Protein AF-A0A3P6C620-F1 (afdb_monomer_lite)

pLDDT: mean 95.73, std 4.93, range [70.44, 98.5]

Sequence (43 aa):
IIGGLQLEDNLIEIDLAKNTLGFSSTLLGRQTNCANFNFTSTA

Structure (mmCIF, N/CA/C/O backbone):
data_AF-A0A3P6C620-F1
#
_entry.id   AF-A0A3P6C620-F1
#
loop_
_atom_site.group_PDB
_atom_site.id
_atom_site.type_symbol
_atom_site.label_atom_id
_atom_site.label_alt_id
_atom_site.label_comp_id
_atom_site.label_asym_id
_atom_site.label_entity_id
_atom_site.label_seq_id
_atom_site.pdbx_PDB_ins_code
_atom_site.Cartn_x
_atom_site.Cartn_y
_atom_site.Cartn_z
_atom_site.occupancy
_atom_site.B_iso_or_equiv
_atom_site.auth_seq_id
_atom_site.auth_comp_id
_atom_site.auth_asym_id
_atom_site.auth_atom_id
_atom_site.pdbx_PDB_model_num
ATOM 1 N N . ILE A 1 1 ? -15.655 -1.063 -11.392 1.00 89.75 1 ILE A N 1
ATOM 2 C CA . ILE A 1 1 ? -14.610 -0.184 -10.812 1.00 89.75 1 ILE A CA 1
ATOM 3 C C . ILE A 1 1 ? -14.096 -0.872 -9.556 1.00 89.75 1 ILE A C 1
ATOM 5 O O . ILE A 1 1 ? -14.924 -1.307 -8.764 1.00 89.75 1 ILE A O 1
ATOM 9 N N . ILE A 1 2 ? -12.778 -1.024 -9.413 1.00 92.81 2 ILE A N 1
ATOM 10 C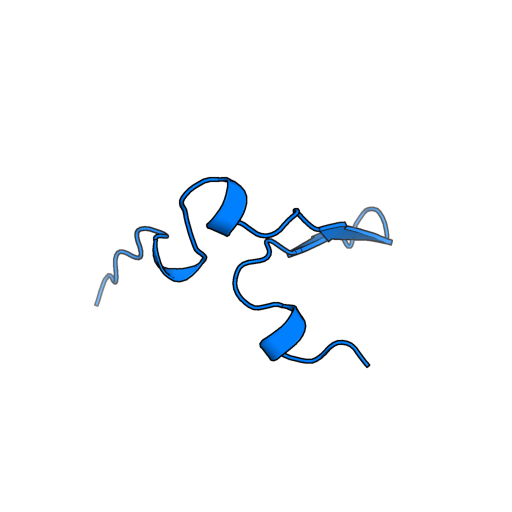 CA . ILE A 1 2 ? -12.139 -1.442 -8.156 1.00 92.81 2 ILE A CA 1
ATOM 11 C C . ILE A 1 2 ? -11.922 -0.158 -7.344 1.00 92.81 2 ILE A C 1
ATOM 13 O O . ILE A 1 2 ? -11.303 0.774 -7.854 1.00 92.81 2 ILE A O 1
ATOM 17 N N . GLY A 1 3 ? -12.497 -0.065 -6.147 1.00 96.94 3 GLY A N 1
ATOM 18 C CA . GLY A 1 3 ? -12.368 1.091 -5.257 1.00 96.94 3 GLY A CA 1
ATOM 19 C C . GLY A 1 3 ? -11.382 0.835 -4.119 1.00 96.94 3 GLY A C 1
ATOM 20 O O . GLY A 1 3 ? -10.820 -0.251 -4.012 1.00 96.94 3 GLY A O 1
ATOM 21 N N . GLY A 1 4 ? -11.198 1.835 -3.250 1.00 96.75 4 GLY A N 1
ATOM 22 C CA . GLY A 1 4 ? -10.274 1.742 -2.112 1.00 96.75 4 GLY A CA 1
ATOM 23 C C . GLY A 1 4 ? -10.575 0.553 -1.198 1.00 96.75 4 GLY A C 1
ATOM 24 O O . GLY A 1 4 ? -9.671 -0.218 -0.903 1.00 96.75 4 GLY A O 1
ATOM 25 N N . LEU A 1 5 ? -11.854 0.330 -0.873 1.00 97.31 5 LEU A N 1
ATOM 26 C CA . LEU A 1 5 ? -12.287 -0.781 -0.019 1.00 97.31 5 LEU A CA 1
ATOM 27 C C . LEU A 1 5 ? -11.874 -2.156 -0.569 1.00 97.31 5 LEU A C 1
ATOM 29 O O . LEU A 1 5 ? -11.513 -3.046 0.187 1.00 97.31 5 LEU A O 1
ATOM 33 N N . GLN A 1 6 ? -11.911 -2.348 -1.890 1.00 96.12 6 GLN A N 1
ATOM 34 C CA . GLN A 1 6 ? -11.491 -3.609 -2.507 1.00 96.12 6 GLN A CA 1
ATOM 35 C C . GLN A 1 6 ? -9.967 -3.814 -2.489 1.00 96.12 6 GLN A C 1
ATOM 37 O O . GLN A 1 6 ? -9.514 -4.933 -2.718 1.00 96.12 6 GLN A O 1
ATOM 42 N N . LEU A 1 7 ? -9.186 -2.753 -2.265 1.00 97.06 7 LEU A N 1
ATOM 43 C CA . LEU A 1 7 ? -7.722 -2.785 -2.223 1.00 97.06 7 LEU A CA 1
ATOM 44 C C . LEU A 1 7 ? -7.165 -2.867 -0.796 1.00 97.06 7 LEU A C 1
ATOM 46 O O . LEU A 1 7 ? -5.987 -3.178 -0.629 1.00 97.06 7 LEU A O 1
ATOM 50 N N . GLU A 1 8 ? -7.987 -2.608 0.222 1.00 97.81 8 GLU A N 1
ATOM 51 C CA . GLU A 1 8 ? -7.594 -2.741 1.626 1.00 97.81 8 GLU A CA 1
ATOM 52 C C . GLU A 1 8 ? -7.061 -4.154 1.909 1.00 97.81 8 GLU A C 1
ATOM 54 O O . GLU A 1 8 ? -7.601 -5.153 1.431 1.00 97.81 8 GLU A O 1
ATOM 59 N N . ASP A 1 9 ? -5.950 -4.227 2.645 1.00 98.00 9 ASP A N 1
ATOM 60 C CA . ASP A 1 9 ? -5.256 -5.465 3.024 1.00 98.00 9 ASP A CA 1
ATOM 61 C C . ASP A 1 9 ? -4.919 -6.429 1.873 1.00 98.00 9 ASP A C 1
ATOM 63 O O . ASP A 1 9 ? -4.791 -7.641 2.076 1.00 98.00 9 ASP A O 1
ATOM 67 N N . ASN A 1 10 ? -4.720 -5.897 0.666 1.00 97.62 10 ASN A N 1
ATOM 68 C CA . ASN A 1 10 ? -4.150 -6.611 -0.472 1.00 97.62 10 ASN A CA 1
ATOM 69 C C . ASN A 1 10 ? -2.871 -5.904 -0.933 1.00 97.62 10 ASN A C 1
ATOM 71 O O . ASN A 1 10 ? -2.824 -4.680 -1.040 1.00 97.62 10 ASN A O 1
ATOM 75 N N . LEU A 1 11 ? -1.825 -6.676 -1.236 1.00 97.56 11 LEU A N 1
ATOM 76 C CA . LEU A 1 11 ? -0.613 -6.132 -1.836 1.00 97.56 11 LEU A CA 1
ATOM 77 C C . LEU A 1 11 ? -0.799 -6.074 -3.353 1.00 97.56 11 LEU A C 1
ATOM 79 O O . LEU A 1 11 ? -1.071 -7.100 -3.976 1.00 97.56 11 LEU A O 1
ATOM 83 N N . ILE A 1 12 ? -0.658 -4.880 -3.928 1.00 97.75 12 ILE A N 1
ATOM 84 C CA . ILE A 1 12 ? -0.781 -4.625 -5.366 1.00 97.75 12 ILE A CA 1
ATOM 85 C C . ILE A 1 12 ? 0.583 -4.206 -5.905 1.00 97.75 12 ILE A C 1
ATOM 87 O O . ILE A 1 12 ? 1.188 -3.260 -5.404 1.00 97.75 12 ILE A O 1
ATOM 91 N N . GLU A 1 13 ? 1.049 -4.890 -6.942 1.00 98.19 13 GLU A N 1
ATOM 92 C CA . GLU A 1 13 ? 2.277 -4.558 -7.657 1.00 98.19 13 GLU A CA 1
ATOM 93 C C . GLU A 1 13 ? 1.925 -4.055 -9.057 1.00 98.19 13 GLU A C 1
ATOM 95 O O . GLU A 1 13 ? 1.250 -4.742 -9.825 1.00 98.19 13 GLU A O 1
ATOM 100 N N . ILE A 1 14 ? 2.385 -2.851 -9.393 1.00 98.06 14 ILE A N 1
ATOM 101 C CA . ILE A 1 14 ? 2.247 -2.277 -10.733 1.00 98.06 14 ILE A CA 1
ATOM 102 C C . ILE A 1 14 ? 3.633 -2.297 -11.374 1.00 98.06 14 ILE A C 1
ATOM 104 O O . ILE A 1 14 ? 4.468 -1.440 -11.090 1.00 98.06 14 ILE A O 1
ATOM 108 N N . ASP A 1 15 ? 3.883 -3.280 -12.234 1.00 98.38 15 ASP A N 1
ATOM 109 C CA . ASP A 1 15 ? 5.137 -3.400 -12.977 1.00 98.38 15 ASP A CA 1
ATOM 110 C C . ASP A 1 15 ? 4.979 -2.724 -14.347 1.00 98.38 15 ASP A C 1
ATOM 112 O O . ASP A 1 15 ? 4.417 -3.292 -15.290 1.00 98.38 15 ASP A O 1
ATOM 116 N N . LEU A 1 16 ? 5.477 -1.487 -14.453 1.00 98.25 16 LEU A N 1
ATOM 117 C CA . LEU A 1 16 ? 5.420 -0.692 -15.684 1.00 98.25 16 LEU A CA 1
ATOM 118 C C . LEU A 1 16 ? 6.355 -1.236 -16.770 1.00 98.25 16 LEU A C 1
ATOM 120 O O . LEU A 1 16 ? 6.059 -1.091 -17.952 1.00 98.25 16 LEU A O 1
ATOM 124 N N . ALA A 1 17 ? 7.471 -1.866 -16.396 1.00 98.50 17 ALA A N 1
ATOM 125 C CA . ALA A 1 17 ? 8.419 -2.409 -17.365 1.00 98.50 17 ALA A CA 1
ATOM 126 C C . ALA A 1 17 ? 7.825 -3.618 -18.100 1.00 98.50 17 ALA A C 1
ATOM 128 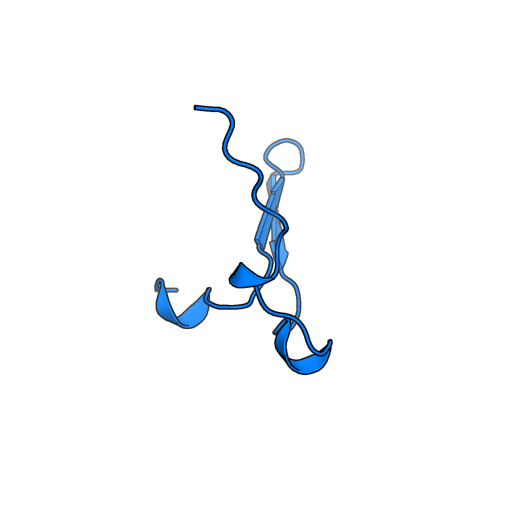O O . ALA A 1 17 ? 8.080 -3.810 -19.288 1.00 98.50 17 ALA A O 1
ATOM 129 N N . LYS A 1 18 ? 7.004 -4.412 -17.403 1.00 98.44 18 LYS A N 1
ATOM 130 C CA . LYS A 1 18 ? 6.296 -5.562 -17.982 1.00 98.44 18 LYS A CA 1
ATOM 131 C C . LYS A 1 18 ? 4.866 -5.257 -18.429 1.00 98.44 18 LYS A C 1
ATOM 133 O O . LYS A 1 18 ? 4.253 -6.112 -19.061 1.00 98.44 18 LYS A O 1
ATOM 138 N N . ASN A 1 19 ? 4.339 -4.065 -18.142 1.00 97.88 19 ASN A N 1
ATOM 139 C CA . ASN A 1 19 ? 2.923 -3.716 -18.311 1.00 97.88 19 ASN A CA 1
ATOM 140 C C . ASN A 1 19 ? 1.977 -4.711 -17.609 1.00 97.88 19 ASN A C 1
ATOM 142 O O . ASN A 1 19 ? 0.950 -5.106 -18.163 1.00 97.88 19 ASN A O 1
ATOM 146 N N . THR A 1 20 ? 2.326 -5.138 -16.394 1.00 98.19 20 THR A N 1
ATOM 147 C CA . THR A 1 20 ? 1.549 -6.124 -15.629 1.00 98.19 20 THR A CA 1
ATOM 148 C C . THR A 1 20 ? 1.108 -5.583 -14.279 1.00 98.19 20 THR A C 1
ATOM 150 O O . THR A 1 20 ? 1.830 -4.823 -13.636 1.00 98.19 20 THR A O 1
ATOM 153 N N . LEU A 1 21 ? -0.061 -6.039 -13.826 1.00 97.81 21 LEU A N 1
ATOM 154 C CA . LEU A 1 21 ? -0.563 -5.816 -12.475 1.00 97.81 21 LEU A CA 1
ATOM 155 C C . LEU A 1 21 ? -0.599 -7.155 -11.732 1.00 97.81 21 LEU A C 1
ATOM 157 O O . LEU A 1 21 ? -1.290 -8.083 -12.155 1.00 97.81 21 LEU A O 1
ATOM 161 N N . GLY A 1 22 ? 0.157 -7.245 -10.642 1.00 97.75 22 GLY A N 1
ATOM 162 C CA . GLY A 1 22 ? 0.154 -8.366 -9.708 1.00 97.75 22 GLY A CA 1
ATOM 163 C C . GLY A 1 22 ? -0.658 -8.032 -8.461 1.00 97.75 22 GLY A C 1
ATOM 164 O O . GLY A 1 22 ? -0.725 -6.878 -8.041 1.00 97.75 22 GLY A O 1
ATOM 165 N N . PHE A 1 23 ? -1.280 -9.040 -7.856 1.00 97.12 23 PHE A N 1
ATOM 166 C CA . PHE A 1 23 ? -1.997 -8.890 -6.593 1.00 97.12 23 PHE A CA 1
ATOM 167 C C . PHE A 1 23 ? -1.807 -10.127 -5.717 1.00 97.12 23 PHE A C 1
ATOM 169 O O . PHE A 1 23 ? -1.692 -11.250 -6.215 1.00 97.12 23 PHE A O 1
ATOM 176 N N . SER A 1 24 ? -1.775 -9.928 -4.404 1.00 96.69 24 SER A N 1
ATOM 177 C CA . SER A 1 24 ? -1.836 -11.022 -3.439 1.00 96.69 24 SER A CA 1
ATOM 178 C C . SER A 1 24 ? -3.284 -11.449 -3.176 1.00 96.69 24 SER A C 1
ATOM 180 O O . SER A 1 24 ? -4.225 -10.699 -3.419 1.00 96.6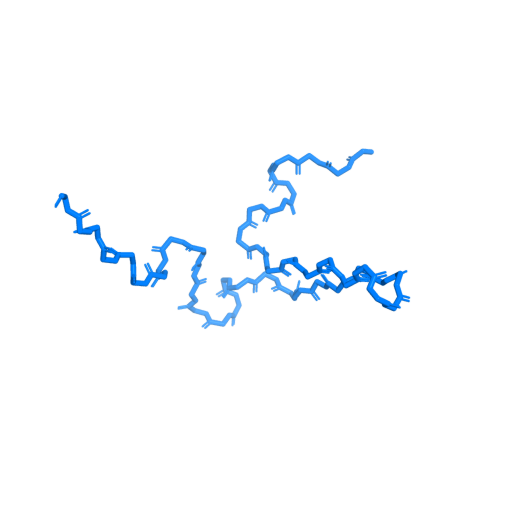9 24 SER A O 1
ATOM 182 N N . SER A 1 25 ? -3.477 -12.630 -2.583 1.00 94.81 25 SER A N 1
ATOM 183 C CA . SER A 1 25 ? -4.671 -12.854 -1.759 1.00 94.81 25 SER A CA 1
ATOM 184 C C . SER A 1 25 ? -4.659 -11.896 -0.562 1.00 94.81 25 SER A C 1
ATOM 186 O O . SER A 1 25 ? -3.589 -11.395 -0.199 1.00 94.81 25 SER A O 1
ATOM 188 N N . THR A 1 26 ? -5.800 -11.708 0.105 1.00 97.19 26 THR A N 1
ATOM 189 C CA . THR A 1 26 ? -5.858 -10.898 1.334 1.00 97.19 26 THR A CA 1
ATOM 190 C C . THR A 1 26 ? -4.746 -11.281 2.316 1.00 97.19 26 THR A C 1
ATOM 192 O O . THR A 1 26 ? -4.501 -12.464 2.590 1.00 97.19 26 THR A O 1
ATOM 195 N N . LEU A 1 27 ? -4.050 -10.270 2.837 1.00 98.12 27 LEU A N 1
ATOM 196 C CA . LEU A 1 27 ? -2.959 -10.431 3.795 1.00 98.12 27 LEU A CA 1
ATOM 197 C C . LEU A 1 27 ? -3.450 -11.000 5.131 1.00 98.12 27 LEU A C 1
ATOM 199 O O . LEU A 1 27 ? -2.682 -11.669 5.826 1.00 98.12 27 LEU A O 1
ATOM 203 N N . LEU A 1 28 ? -4.743 -10.843 5.435 1.00 97.81 28 LEU A N 1
ATOM 204 C CA . LEU A 1 28 ? -5.375 -11.378 6.641 1.00 97.81 28 LEU A CA 1
ATOM 205 C C . LEU A 1 28 ? -5.253 -12.907 6.721 1.00 97.81 28 LEU A C 1
ATOM 207 O O . LEU A 1 28 ? -5.036 -13.457 7.799 1.00 97.81 28 LEU A O 1
ATOM 211 N N . GLY A 1 29 ? -5.286 -13.602 5.576 1.00 97.31 29 GLY A N 1
ATOM 212 C CA . GLY A 1 29 ? -5.052 -15.050 5.503 1.00 97.31 29 GLY A CA 1
ATOM 213 C C . GLY A 1 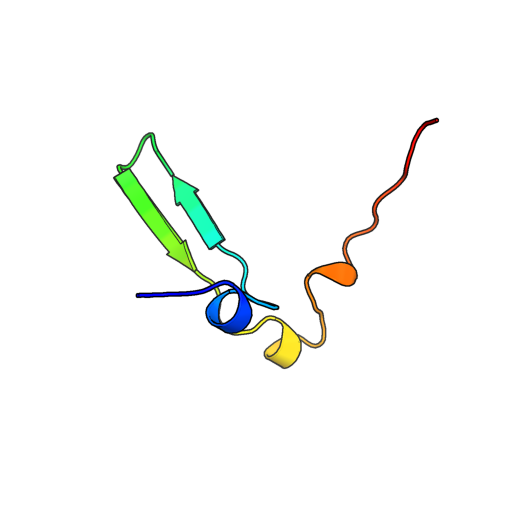29 ? -3.618 -15.464 5.861 1.00 97.31 29 GLY A C 1
ATOM 214 O O . GLY A 1 29 ? -3.365 -16.623 6.175 1.00 97.31 29 GLY A O 1
ATOM 215 N N . ARG A 1 30 ? -2.680 -14.511 5.848 1.00 96.62 30 ARG A N 1
ATOM 216 C CA . ARG A 1 30 ? -1.280 -14.671 6.267 1.00 96.62 30 ARG A CA 1
ATOM 217 C C . ARG A 1 30 ? -1.027 -14.088 7.662 1.00 96.62 30 ARG A C 1
ATOM 219 O O . ARG A 1 30 ? 0.128 -13.902 8.025 1.00 96.62 30 ARG A O 1
ATOM 226 N N . GLN A 1 31 ? -2.087 -13.783 8.418 1.00 97.75 31 GLN A N 1
ATOM 227 C CA . GLN A 1 31 ? -2.017 -13.200 9.763 1.00 97.75 31 GLN A CA 1
ATOM 228 C C . GLN A 1 31 ? -1.254 -11.861 9.809 1.00 97.75 31 GLN A C 1
ATOM 230 O O . GLN A 1 31 ? -0.591 -11.544 10.793 1.00 97.75 31 GLN A O 1
ATOM 235 N N . THR A 1 32 ? -1.351 -11.059 8.743 1.00 97.75 32 THR A N 1
ATOM 236 C CA . THR A 1 32 ? -0.809 -9.695 8.693 1.00 97.75 32 THR A CA 1
ATOM 237 C C . THR A 1 32 ? -1.761 -8.753 7.947 1.00 97.75 32 THR A C 1
ATOM 239 O O . THR A 1 32 ? -2.765 -9.194 7.396 1.00 97.75 32 THR A O 1
ATOM 242 N N . ASN A 1 33 ? -1.484 -7.454 7.945 1.00 98.19 33 ASN A N 1
ATOM 243 C CA . ASN A 1 33 ? -2.276 -6.435 7.253 1.00 98.19 33 ASN A CA 1
ATOM 244 C C . ASN A 1 33 ? -1.349 -5.324 6.728 1.00 98.19 33 ASN A C 1
ATOM 246 O O . ASN A 1 33 ? -0.152 -5.324 7.032 1.00 98.19 33 ASN A O 1
ATOM 250 N N . CYS A 1 34 ? -1.872 -4.383 5.938 1.00 97.19 34 CYS A N 1
ATOM 251 C CA . CYS A 1 34 ? -1.037 -3.314 5.370 1.00 97.19 34 CYS A CA 1
ATOM 252 C C . CYS A 1 34 ? -0.435 -2.385 6.445 1.00 97.19 34 CYS A C 1
ATOM 254 O O . CYS A 1 34 ? 0.669 -1.872 6.269 1.00 97.19 34 CYS A O 1
ATOM 256 N N . ALA A 1 35 ? -1.126 -2.193 7.573 1.00 97.06 35 ALA A N 1
ATOM 257 C CA . ALA A 1 35 ? -0.682 -1.333 8.672 1.00 97.06 35 ALA A CA 1
ATOM 258 C C . ALA A 1 35 ? 0.448 -1.945 9.524 1.00 97.06 35 ALA A C 1
ATOM 260 O O . ALA A 1 35 ? 1.143 -1.215 10.223 1.00 97.06 35 ALA A O 1
ATOM 261 N N . ASN A 1 36 ? 0.670 -3.260 9.445 1.00 97.06 36 ASN A N 1
ATOM 262 C CA . ASN A 1 36 ? 1.745 -3.955 10.160 1.00 97.06 36 ASN A CA 1
ATOM 263 C C . ASN A 1 36 ? 3.144 -3.681 9.580 1.00 97.06 36 ASN A C 1
ATOM 265 O O . ASN A 1 36 ? 4.138 -4.177 10.117 1.00 97.06 36 ASN A O 1
ATOM 269 N N . PHE A 1 37 ? 3.253 -2.930 8.479 1.00 95.94 37 PHE A N 1
ATOM 270 C CA . PHE A 1 37 ? 4.549 -2.488 7.983 1.00 95.94 37 PHE A CA 1
ATOM 271 C C . PHE A 1 37 ? 5.217 -1.555 9.004 1.00 95.94 37 PHE A C 1
ATOM 273 O O . PHE A 1 37 ? 4.605 -0.617 9.512 1.00 95.94 37 PHE A O 1
ATOM 280 N N . ASN A 1 38 ? 6.491 -1.808 9.310 1.00 95.50 38 ASN A N 1
ATOM 281 C CA . ASN A 1 38 ? 7.247 -1.007 10.269 1.00 95.50 38 ASN A CA 1
ATOM 282 C C . ASN A 1 38 ? 7.654 0.340 9.647 1.00 95.50 38 ASN A C 1
ATOM 284 O O . ASN A 1 38 ? 8.751 0.487 9.108 1.00 95.50 38 ASN A O 1
ATOM 288 N N . PHE A 1 39 ? 6.750 1.318 9.700 1.00 92.06 39 PHE A N 1
ATOM 289 C CA . PHE A 1 39 ? 7.032 2.692 9.301 1.00 92.06 39 PHE A CA 1
ATOM 290 C C . PHE A 1 39 ? 7.852 3.397 10.386 1.00 92.06 39 PHE A C 1
ATOM 292 O O . PHE A 1 39 ? 7.330 3.783 11.430 1.00 92.06 39 PHE A O 1
ATOM 299 N N . THR A 1 40 ? 9.136 3.627 10.130 1.00 93.31 40 THR A N 1
ATOM 300 C CA . THR A 1 40 ? 9.960 4.516 10.957 1.00 93.31 40 THR A CA 1
ATOM 301 C C . THR A 1 40 ? 9.930 5.920 10.365 1.00 93.31 40 THR A C 1
ATOM 303 O O . THR A 1 40 ? 10.512 6.153 9.306 1.00 93.31 40 THR A O 1
ATOM 306 N N . SER A 1 41 ? 9.256 6.860 11.027 1.00 88.75 41 SER A N 1
ATOM 307 C CA . SER A 1 41 ? 9.302 8.269 10.625 1.00 88.75 41 SER A CA 1
ATOM 308 C C . SER A 1 41 ? 10.593 8.904 11.136 1.00 88.75 41 SER A C 1
ATOM 310 O O . SER A 1 41 ? 10.821 8.954 12.346 1.00 88.75 41 SER A O 1
ATOM 312 N N . THR A 1 42 ? 11.440 9.388 10.231 1.00 82.81 42 THR A N 1
ATOM 313 C CA . THR A 1 42 ? 12.514 10.324 10.577 1.00 82.81 42 THR A CA 1
ATOM 314 C C . THR A 1 42 ? 11.955 11.732 10.413 1.00 82.81 42 THR A C 1
ATOM 316 O O . THR A 1 42 ? 11.673 12.139 9.285 1.00 82.81 42 THR A O 1
ATOM 319 N N . ALA A 1 43 ? 11.725 12.417 11.535 1.00 70.44 43 ALA A N 1
ATOM 320 C CA . ALA A 1 43 ? 11.300 13.816 11.555 1.00 70.44 43 ALA A CA 1
ATOM 321 C C . ALA A 1 43 ? 12.416 14.754 11.078 1.00 70.44 43 ALA A C 1
ATOM 323 O O . ALA A 1 43 ? 13.598 14.445 11.362 1.00 70.44 43 ALA A O 1
#

Secondary structure (DSSP, 8-state):
---HHHHTT--EEEETTTTEEEEPSPGGGGT--GGGS------

InterPro domains:
  IPR021109 Aspartic peptidase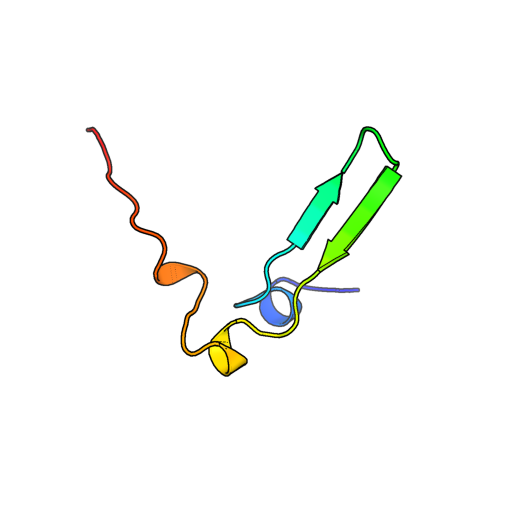 domain superfamily [G3DSA:2.40.70.10] (1-41)

Radius of gyration: 12.94 Å; chains: 1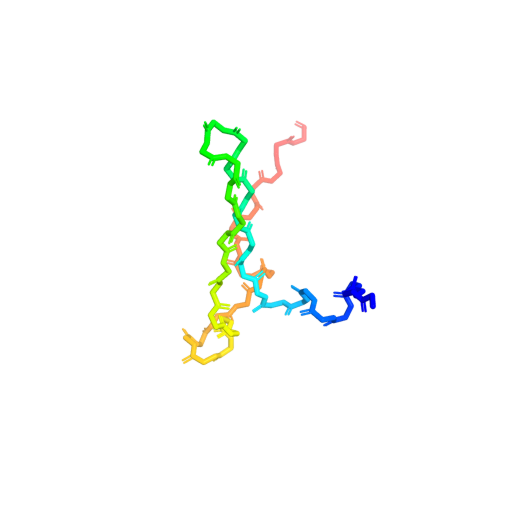; bounding box: 27×29×30 Å

Foldseek 3Di:
DQDPVNCFQKDWDCDPVVRDIDIDDRCVVVVDGPVPPPDDDDD

Organism: Brassica campestris (NCBI:txid3711)